Protein AF-A0A2N5XBW6-F1 (afdb_monomer_lite)

Sequence (117 aa):
MTILYPDFTAPSRTRRDSLTPEALEVLRVIADPVRPVYLTLPHTRHNRRRFCYWQPYDTATGTGNHYSSLPLAVCEELVDRGLVELGPAANDPSKATRSVSLTPAGRACLSRRAVAA

Foldseek 3Di:
DDDDDPPPPDPPPPPLLDDDPLLLVVLVQQADPVKWWKWKQFPVCNPDIWIWIAFPQDPVVRDGRDIDTRDPVSVVVCVVSQQKDWADWDDDPGITMTTIHGDPVVVVSNVVVVVVD

pLDDT: mean 78.53, std 15.1, range [41.5, 93.44]

Structure (mmCIF, N/CA/C/O backbone):
data_AF-A0A2N5XBW6-F1
#
_entry.id   AF-A0A2N5XBW6-F1
#
loop_
_atom_site.group_PDB
_atom_site.id
_atom_site.type_symbol
_atom_site.label_atom_id
_atom_site.label_alt_id
_atom_site.label_comp_id
_atom_site.label_asym_id
_atom_site.label_entity_id
_atom_site.label_seq_id
_atom_site.pdbx_PDB_ins_code
_atom_site.Cartn_x
_atom_site.Cartn_y
_atom_site.Cartn_z
_atom_site.occupancy
_atom_site.B_iso_or_equiv
_atom_site.auth_seq_id
_atom_site.auth_comp_id
_atom_site.auth_asym_id
_atom_site.auth_atom_id
_atom_site.pdbx_PDB_model_num
ATOM 1 N N . MET A 1 1 ? -38.027 -43.906 -12.416 1.00 46.75 1 MET A N 1
ATOM 2 C CA . MET A 1 1 ? -36.570 -43.824 -12.648 1.00 46.75 1 MET A CA 1
ATOM 3 C C . MET A 1 1 ? -36.111 -42.498 -12.063 1.00 46.75 1 MET A C 1
ATOM 5 O O . MET A 1 1 ? -36.354 -41.459 -12.657 1.00 46.75 1 MET A O 1
ATOM 9 N N . THR A 1 2 ? -35.626 -42.527 -10.824 1.00 42.47 2 THR A N 1
ATOM 10 C CA . THR A 1 2 ? -35.337 -41.334 -10.013 1.00 42.47 2 THR A CA 1
ATOM 11 C C . THR A 1 2 ? -33.888 -40.926 -10.239 1.00 42.47 2 THR A C 1
ATOM 13 O O . THR A 1 2 ? -32.991 -41.704 -9.928 1.00 42.47 2 THR A O 1
ATOM 16 N N . ILE A 1 3 ? -33.650 -39.735 -10.788 1.00 50.28 3 ILE A N 1
ATOM 17 C CA . ILE A 1 3 ? -32.304 -39.161 -10.875 1.00 50.28 3 ILE A CA 1
ATOM 18 C C . ILE A 1 3 ? -32.098 -38.304 -9.624 1.00 50.28 3 ILE A C 1
ATOM 20 O O . ILE A 1 3 ? -32.700 -37.243 -9.481 1.00 50.28 3 ILE A O 1
ATOM 24 N N . LEU A 1 4 ? -31.281 -38.810 -8.700 1.00 54.06 4 LEU A N 1
ATOM 25 C CA . LEU A 1 4 ? -30.726 -38.054 -7.580 1.00 54.06 4 LEU A CA 1
ATOM 26 C C . LEU A 1 4 ? -29.597 -37.174 -8.129 1.00 54.06 4 LEU A C 1
ATOM 28 O O . LEU A 1 4 ? -28.572 -37.694 -8.568 1.00 54.06 4 LEU A O 1
ATOM 32 N N . TYR A 1 5 ? -29.774 -35.856 -8.114 1.00 51.72 5 TYR A N 1
ATOM 33 C CA . TYR A 1 5 ? -28.651 -34.933 -8.266 1.00 51.72 5 TYR A CA 1
ATOM 34 C C . TYR A 1 5 ? -27.946 -34.816 -6.907 1.00 51.72 5 TYR A C 1
ATOM 36 O O . TYR A 1 5 ? -28.633 -34.593 -5.908 1.00 51.72 5 TYR A O 1
ATOM 44 N N . PRO A 1 6 ? -26.613 -34.968 -6.819 1.00 55.88 6 PRO A N 1
ATOM 45 C CA . PRO A 1 6 ? -25.897 -34.575 -5.619 1.00 55.88 6 PRO A CA 1
ATOM 46 C C . PRO A 1 6 ? -25.991 -33.055 -5.470 1.00 55.88 6 PRO A C 1
ATOM 48 O O . PRO A 1 6 ? -25.698 -32.301 -6.400 1.00 55.88 6 PRO A O 1
ATOM 51 N N . ASP A 1 7 ? -26.436 -32.640 -4.290 1.00 48.41 7 ASP A N 1
ATOM 52 C CA . ASP A 1 7 ? -26.462 -31.262 -3.826 1.00 48.41 7 ASP A CA 1
ATOM 53 C C . ASP A 1 7 ? -25.049 -30.680 -3.971 1.00 48.41 7 ASP A C 1
ATOM 55 O O . ASP A 1 7 ? -24.096 -31.120 -3.321 1.00 48.41 7 ASP A O 1
ATOM 59 N N . PHE A 1 8 ? -24.880 -29.740 -4.900 1.00 53.81 8 PHE A N 1
ATOM 60 C CA . PHE A 1 8 ? -23.672 -28.936 -4.950 1.00 53.81 8 PHE A CA 1
ATOM 61 C C . PHE A 1 8 ? -23.702 -28.032 -3.725 1.00 53.81 8 PHE A C 1
ATOM 63 O O . PHE A 1 8 ? -24.278 -26.944 -3.767 1.00 53.81 8 PHE A O 1
ATOM 70 N N . THR A 1 9 ? -23.046 -28.460 -2.648 1.00 55.12 9 THR A N 1
ATOM 71 C CA . THR A 1 9 ? -22.693 -27.585 -1.535 1.00 55.12 9 THR A CA 1
ATOM 72 C C . THR A 1 9 ? -21.802 -26.476 -2.088 1.00 55.12 9 THR A C 1
ATOM 74 O O . THR A 1 9 ? -20.583 -26.614 -2.201 1.00 55.12 9 THR A O 1
ATOM 77 N N . ALA A 1 10 ? -22.421 -25.376 -2.512 1.00 51.31 10 ALA A N 1
ATOM 78 C CA . ALA A 1 10 ? -21.716 -24.188 -2.946 1.00 51.31 10 ALA A CA 1
ATOM 79 C C . ALA A 1 10 ? -20.842 -23.725 -1.770 1.00 51.31 10 ALA A C 1
ATOM 81 O O . ALA A 1 10 ? -21.365 -23.542 -0.667 1.00 51.31 10 ALA A O 1
ATOM 82 N N . PRO A 1 11 ? -19.521 -23.545 -1.949 1.00 46.69 11 PRO A N 1
ATOM 83 C CA . PRO A 1 11 ? -18.687 -23.059 -0.866 1.00 46.69 11 PRO A CA 1
ATOM 84 C C . PRO A 1 11 ? -19.210 -21.688 -0.444 1.00 46.69 11 PRO A C 1
ATOM 86 O O . PRO A 1 11 ? -19.337 -20.784 -1.273 1.00 46.69 11 PRO A O 1
ATOM 89 N N . SER A 1 12 ? -19.531 -21.563 0.844 1.00 45.06 12 SER A N 1
ATOM 90 C CA . SER A 1 12 ? -20.035 -20.365 1.507 1.00 45.06 12 SER A CA 1
ATOM 91 C C . SER A 1 12 ? -19.312 -19.114 1.011 1.00 45.06 12 SER A C 1
ATOM 93 O O . SER A 1 12 ? -18.192 -18.794 1.418 1.00 45.06 12 SER A O 1
ATOM 95 N N . ARG A 1 13 ? -19.976 -18.397 0.102 1.00 51.19 13 ARG A N 1
ATOM 96 C CA . ARG A 1 13 ? -19.443 -17.241 -0.631 1.00 51.19 13 ARG A CA 1
ATOM 97 C C . ARG A 1 13 ? -19.284 -15.996 0.254 1.00 51.19 13 ARG A C 1
ATOM 99 O O . ARG A 1 13 ? -18.835 -14.959 -0.210 1.00 51.19 13 ARG A O 1
ATOM 106 N N . THR A 1 14 ? -19.612 -16.105 1.536 1.00 50.94 14 THR A N 1
ATOM 107 C CA . THR A 1 14 ? -19.706 -15.002 2.495 1.00 50.94 14 THR A CA 1
ATOM 108 C C . THR A 1 14 ? -18.412 -14.701 3.250 1.00 50.94 14 THR A C 1
ATOM 110 O O . THR A 1 14 ? -18.276 -13.603 3.775 1.00 50.94 14 THR A O 1
ATOM 113 N N . ARG A 1 15 ? -17.417 -15.604 3.278 1.00 45.56 15 ARG A N 1
ATOM 114 C CA . ARG A 1 15 ? -16.167 -15.363 4.037 1.00 45.56 15 ARG A CA 1
ATOM 115 C C . ARG A 1 15 ? -15.123 -14.518 3.293 1.00 45.56 15 ARG A C 1
ATOM 117 O O . ARG A 1 15 ? -14.208 -14.002 3.923 1.00 45.56 15 ARG A O 1
ATOM 124 N N . ARG A 1 16 ? -15.238 -14.376 1.966 1.00 50.28 16 ARG A N 1
ATOM 125 C CA . ARG A 1 16 ? -14.275 -13.614 1.142 1.00 50.28 16 ARG A CA 1
ATOM 126 C C . ARG A 1 16 ? -14.553 -12.110 1.073 1.00 50.28 16 ARG A C 1
ATOM 128 O O . ARG A 1 16 ? -13.640 -11.368 0.732 1.00 50.28 16 ARG A O 1
ATOM 135 N N . ASP A 1 17 ? -15.763 -11.661 1.405 1.00 56.97 17 ASP A N 1
ATOM 136 C CA . ASP A 1 17 ? -16.162 -10.254 1.228 1.00 56.97 17 ASP A CA 1
ATOM 137 C C . ASP A 1 17 ? -15.948 -9.384 2.475 1.00 56.97 17 ASP A C 1
ATOM 139 O O . ASP A 1 17 ? -15.870 -8.159 2.383 1.00 56.97 17 ASP A O 1
ATOM 143 N N . SER A 1 18 ? -15.820 -9.989 3.658 1.00 70.06 18 SER A N 1
ATOM 144 C CA . SER A 1 18 ? -15.625 -9.232 4.895 1.00 70.06 18 SER A CA 1
ATOM 145 C C . SER A 1 18 ? -14.152 -8.850 5.056 1.00 70.06 18 SER A C 1
ATOM 147 O O . SER A 1 18 ? -13.300 -9.686 5.363 1.00 70.06 18 SER A O 1
ATOM 149 N N . LEU A 1 19 ? -13.838 -7.576 4.831 1.00 80.69 19 LEU A N 1
ATOM 150 C CA . LEU A 1 19 ? -12.553 -6.989 5.210 1.00 80.69 19 LEU A CA 1
ATOM 151 C C . LEU A 1 19 ? -12.543 -6.667 6.705 1.00 80.69 19 LEU A C 1
ATOM 153 O O . LEU A 1 19 ? -13.543 -6.195 7.257 1.00 80.69 19 LEU A O 1
ATOM 157 N N . THR A 1 20 ? -11.401 -6.889 7.354 1.00 86.62 20 THR A N 1
ATOM 158 C CA . THR A 1 20 ? -11.192 -6.428 8.728 1.00 86.62 20 THR A CA 1
ATOM 159 C C . THR A 1 20 ? -11.221 -4.891 8.775 1.00 86.62 20 THR A C 1
ATOM 161 O O . THR A 1 20 ? -10.945 -4.235 7.764 1.00 86.62 20 THR A O 1
ATOM 164 N N . PRO A 1 21 ? -11.553 -4.276 9.927 1.00 85.81 21 PRO A N 1
ATOM 165 C CA . PRO A 1 21 ? -11.489 -2.820 10.080 1.00 85.81 21 PRO A CA 1
ATOM 166 C C . PRO A 1 21 ? -10.109 -2.244 9.732 1.00 85.81 21 PRO A C 1
ATOM 168 O O . PRO A 1 21 ? -10.024 -1.202 9.093 1.00 85.81 21 PRO A O 1
ATOM 171 N N . GLU A 1 22 ? -9.042 -2.961 10.084 1.00 88.75 22 GLU A N 1
ATOM 172 C CA . GLU A 1 22 ? -7.660 -2.587 9.777 1.00 88.75 22 GLU A CA 1
ATOM 173 C C . GLU A 1 22 ? -7.372 -2.610 8.268 1.00 88.75 22 GLU A C 1
ATOM 175 O O . GLU A 1 22 ? -6.814 -1.657 7.730 1.00 88.75 22 GLU A O 1
ATOM 180 N N . ALA A 1 23 ? -7.826 -3.644 7.550 1.00 88.56 23 ALA A N 1
ATOM 181 C CA . ALA A 1 23 ? -7.675 -3.721 6.097 1.00 88.56 23 ALA A CA 1
ATOM 182 C C . ALA A 1 23 ? -8.412 -2.585 5.375 1.00 88.56 23 ALA A C 1
ATOM 184 O O . ALA A 1 23 ? -7.922 -2.054 4.381 1.00 88.56 23 ALA A O 1
ATOM 185 N N . LEU A 1 24 ? -9.570 -2.173 5.891 1.00 89.44 24 LEU A N 1
ATOM 186 C CA . LEU A 1 24 ? -10.296 -1.021 5.359 1.00 89.44 24 LEU A CA 1
ATOM 187 C C . LEU A 1 24 ? -9.575 0.297 5.611 1.00 89.44 24 LEU A C 1
ATOM 189 O O . LEU A 1 24 ? -9.578 1.153 4.729 1.00 89.44 24 LEU A O 1
ATOM 193 N N . GLU A 1 25 ? -8.943 0.457 6.770 1.00 90.06 25 GLU A N 1
ATOM 194 C CA . GLU A 1 25 ? -8.143 1.645 7.056 1.00 90.06 25 GLU A CA 1
ATOM 195 C C . GLU A 1 25 ? -6.921 1.727 6.134 1.00 90.06 25 GLU A C 1
ATOM 197 O O . GLU A 1 25 ? -6.656 2.771 5.543 1.00 90.06 25 GLU A O 1
ATOM 202 N N . VAL A 1 26 ? -6.251 0.598 5.884 1.00 91.12 26 VAL A N 1
ATOM 203 C CA . VAL A 1 26 ? -5.175 0.521 4.886 1.00 91.12 26 VAL A CA 1
ATOM 204 C C . VAL A 1 26 ? -5.680 0.900 3.488 1.00 91.12 26 VAL A C 1
ATOM 206 O O . VAL A 1 26 ? -5.033 1.687 2.799 1.00 91.12 26 VAL A O 1
ATOM 209 N N . LEU A 1 27 ? -6.852 0.407 3.067 1.00 91.19 27 LEU A N 1
ATOM 210 C CA . LEU A 1 27 ? -7.444 0.789 1.779 1.00 91.19 27 LEU A CA 1
ATOM 211 C C . LEU A 1 27 ? -7.767 2.288 1.701 1.00 91.19 27 LEU A C 1
ATOM 213 O O . LEU A 1 27 ? -7.598 2.873 0.635 1.00 91.19 27 LEU A O 1
ATOM 217 N N . ARG A 1 28 ? -8.202 2.915 2.803 1.00 90.12 28 ARG A N 1
ATOM 218 C CA . ARG A 1 28 ? -8.437 4.368 2.867 1.00 90.12 28 ARG A CA 1
ATOM 219 C C . ARG A 1 28 ? -7.149 5.156 2.693 1.00 90.12 28 ARG A C 1
ATOM 221 O O . ARG A 1 28 ? -7.139 6.105 1.919 1.00 90.12 28 ARG A O 1
ATOM 228 N N . VAL A 1 29 ? -6.072 4.739 3.357 1.00 90.44 29 VAL A N 1
ATOM 229 C CA . VAL A 1 29 ? -4.758 5.378 3.200 1.00 90.44 29 VAL A CA 1
ATOM 230 C C . VAL A 1 29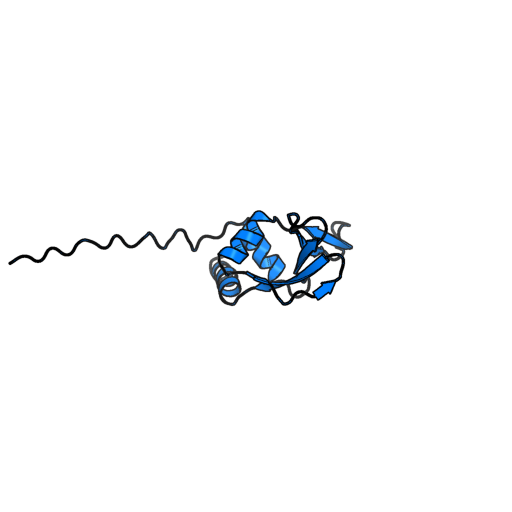 ? -4.260 5.245 1.760 1.00 90.44 29 VAL A C 1
ATOM 232 O O . VAL A 1 29 ? -3.799 6.226 1.194 1.00 90.44 29 VAL A O 1
ATOM 235 N N . ILE A 1 30 ? -4.404 4.072 1.130 1.00 90.38 30 ILE A N 1
ATOM 236 C CA . ILE A 1 30 ? -4.002 3.867 -0.277 1.00 90.38 30 ILE A CA 1
ATOM 237 C C . ILE A 1 30 ? -4.890 4.664 -1.248 1.00 90.38 30 ILE A C 1
ATOM 239 O O . ILE A 1 30 ? -4.430 5.066 -2.316 1.00 90.38 30 ILE A O 1
ATOM 243 N N . ALA A 1 31 ? -6.161 4.885 -0.905 1.00 90.19 31 ALA A N 1
ATOM 244 C CA . ALA A 1 31 ? -7.081 5.678 -1.716 1.00 90.19 31 ALA A CA 1
ATOM 245 C C . ALA A 1 31 ? -6.794 7.184 -1.669 1.00 90.19 31 ALA A C 1
ATOM 247 O O . ALA A 1 31 ? -7.253 7.889 -2.566 1.00 90.19 31 ALA A O 1
ATOM 248 N N . ASP A 1 32 ? -6.104 7.672 -0.634 1.00 88.69 32 ASP A N 1
ATOM 249 C CA . ASP A 1 32 ? -5.856 9.097 -0.430 1.00 88.69 32 ASP A CA 1
ATOM 250 C C . ASP A 1 32 ? -4.870 9.629 -1.490 1.00 88.69 32 ASP A C 1
ATOM 252 O O . ASP A 1 32 ? -3.674 9.321 -1.442 1.00 88.69 32 ASP A O 1
ATOM 256 N N . PRO A 1 33 ? -5.330 10.462 -2.444 1.00 81.81 33 PRO A N 1
ATOM 257 C CA . PRO A 1 33 ? -4.465 10.982 -3.498 1.00 81.81 33 PRO A CA 1
ATOM 258 C C . PRO A 1 33 ? -3.400 11.953 -2.967 1.00 81.81 33 PRO A C 1
ATOM 260 O O . PRO A 1 33 ? -2.408 12.199 -3.649 1.00 81.81 33 PRO A O 1
ATOM 263 N N . VAL A 1 34 ? -3.581 12.503 -1.762 1.00 80.81 34 VAL A N 1
ATOM 264 C CA . VAL A 1 34 ? -2.624 13.417 -1.122 1.00 80.81 34 VAL A CA 1
ATOM 265 C C . VAL A 1 34 ? -1.467 12.641 -0.479 1.00 80.81 34 VAL A C 1
ATOM 267 O O . VAL A 1 34 ? -0.399 13.207 -0.238 1.00 80.81 34 VAL A O 1
ATOM 270 N N . ARG A 1 35 ? -1.644 11.338 -0.217 1.00 81.25 35 ARG A N 1
ATOM 271 C CA . ARG A 1 35 ? -0.690 10.490 0.514 1.00 81.25 35 ARG A CA 1
ATOM 272 C C . ARG A 1 35 ? -0.319 9.250 -0.303 1.00 81.25 35 ARG A C 1
ATOM 274 O O . ARG A 1 35 ? -0.771 8.149 0.009 1.00 81.25 35 ARG A O 1
ATOM 281 N N . PRO A 1 36 ? 0.537 9.385 -1.330 1.00 82.69 36 PRO A N 1
ATOM 282 C CA . PRO A 1 36 ? 0.936 8.240 -2.134 1.00 82.69 36 PRO A CA 1
ATOM 283 C C . PRO A 1 36 ? 1.647 7.187 -1.275 1.00 82.69 36 PRO A C 1
ATOM 285 O O . PRO A 1 36 ? 2.541 7.497 -0.478 1.00 82.69 36 PRO A O 1
ATOM 288 N N . VAL A 1 37 ? 1.234 5.934 -1.458 1.00 88.62 37 VAL A N 1
ATOM 289 C CA . VAL A 1 37 ? 1.784 4.768 -0.764 1.00 88.62 37 VAL A CA 1
ATOM 290 C C . VAL A 1 37 ? 2.821 4.089 -1.652 1.00 88.62 37 VAL A C 1
ATOM 292 O O . VAL A 1 37 ? 2.624 3.904 -2.856 1.00 88.62 37 VAL A O 1
ATOM 295 N N . TYR A 1 38 ? 3.925 3.677 -1.039 1.00 89.12 38 TYR A N 1
ATOM 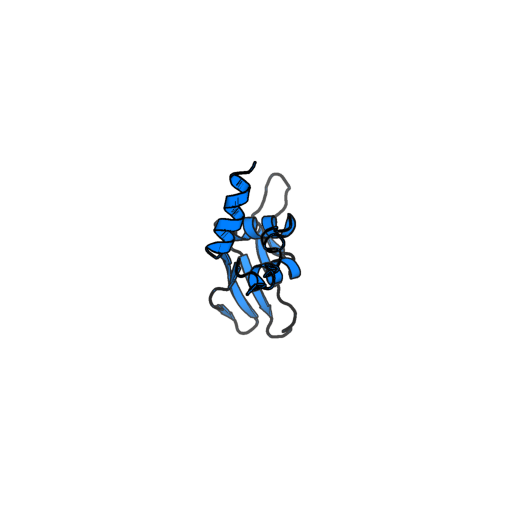296 C CA . TYR A 1 38 ? 5.037 3.018 -1.701 1.00 89.12 38 TYR A CA 1
ATOM 297 C C . TYR A 1 38 ? 5.391 1.709 -1.003 1.00 89.12 38 TYR A C 1
ATOM 299 O O . TYR A 1 38 ? 5.416 1.612 0.223 1.00 89.12 38 TYR A O 1
ATOM 307 N N . LEU A 1 39 ? 5.729 0.700 -1.797 1.00 88.44 39 LEU A N 1
ATOM 308 C CA . LEU A 1 39 ? 6.384 -0.513 -1.341 1.00 88.44 39 LEU A CA 1
ATOM 309 C C . LEU A 1 39 ? 7.882 -0.373 -1.586 1.00 88.44 39 LEU A C 1
ATOM 311 O O . LEU A 1 39 ? 8.323 -0.255 -2.727 1.00 88.44 39 LEU A O 1
ATOM 315 N N . THR A 1 40 ? 8.665 -0.446 -0.519 1.00 88.06 40 THR A N 1
ATOM 316 C CA . THR A 1 40 ? 10.123 -0.512 -0.598 1.00 88.06 40 THR A CA 1
ATOM 317 C C . THR A 1 40 ? 10.600 -1.944 -0.369 1.00 88.06 40 THR A C 1
ATOM 319 O O . THR A 1 40 ? 10.248 -2.580 0.628 1.00 88.06 40 THR A O 1
ATOM 322 N N . LEU A 1 41 ? 11.440 -2.426 -1.284 1.00 84.31 41 LEU A N 1
ATOM 323 C CA . LEU A 1 41 ? 12.111 -3.722 -1.255 1.00 84.31 41 LEU A CA 1
ATOM 324 C C . LEU A 1 41 ? 13.632 -3.487 -1.198 1.00 84.31 41 LEU A C 1
ATOM 326 O O . LEU A 1 41 ? 14.248 -3.221 -2.232 1.00 84.31 41 LEU A O 1
ATOM 330 N N . PRO A 1 42 ? 14.261 -3.532 -0.012 1.00 80.12 42 PRO A N 1
ATOM 331 C CA . PRO A 1 42 ? 15.706 -3.381 0.114 1.00 80.12 42 PRO A CA 1
ATOM 332 C C . PRO A 1 42 ? 16.428 -4.549 -0.566 1.00 80.12 42 PRO A C 1
ATOM 334 O O . PRO A 1 42 ? 16.155 -5.706 -0.242 1.00 80.12 42 PRO A O 1
ATOM 337 N N . HIS A 1 43 ? 17.395 -4.262 -1.443 1.00 70.62 43 HIS A N 1
ATOM 338 C CA . HIS A 1 43 ? 18.175 -5.312 -2.111 1.00 70.62 43 HIS A CA 1
ATOM 339 C C . HIS A 1 43 ? 19.031 -6.106 -1.118 1.00 70.62 43 HIS A C 1
ATOM 341 O O . HIS A 1 43 ? 19.139 -7.318 -1.214 1.00 70.62 43 HIS A O 1
ATOM 347 N N . THR A 1 44 ? 19.587 -5.449 -0.100 1.00 69.69 44 THR A N 1
ATOM 348 C CA . THR A 1 44 ? 20.452 -6.098 0.903 1.00 69.69 44 THR A CA 1
ATOM 349 C C . THR A 1 44 ? 19.685 -6.907 1.948 1.00 69.69 44 THR A C 1
ATOM 351 O O . THR A 1 44 ? 20.275 -7.685 2.695 1.00 69.69 44 THR A O 1
ATOM 354 N N . ARG A 1 45 ? 18.364 -6.719 2.040 1.00 69.06 45 ARG A N 1
ATOM 355 C CA . ARG A 1 45 ? 17.487 -7.425 2.979 1.00 69.06 45 ARG A CA 1
ATOM 356 C C . ARG A 1 45 ? 16.220 -7.849 2.251 1.00 69.06 45 ARG A C 1
ATOM 358 O O . ARG A 1 45 ? 15.145 -7.311 2.512 1.00 69.06 45 ARG A O 1
ATOM 365 N N . HIS A 1 46 ? 16.372 -8.829 1.361 1.00 58.62 46 HIS A N 1
ATOM 366 C CA . HIS A 1 46 ? 15.317 -9.363 0.490 1.00 58.62 46 HIS A CA 1
ATOM 367 C C . HIS A 1 46 ? 14.006 -9.740 1.214 1.00 58.62 46 HIS A C 1
ATOM 369 O O . HIS A 1 46 ? 12.949 -9.766 0.591 1.00 58.62 46 HIS A O 1
ATOM 375 N N . ASN A 1 47 ? 14.043 -9.987 2.529 1.00 63.06 47 ASN A N 1
ATOM 376 C CA . ASN A 1 47 ? 12.878 -10.322 3.351 1.00 63.06 47 ASN A CA 1
ATOM 377 C C . ASN A 1 47 ? 12.223 -9.128 4.076 1.00 63.06 47 ASN A C 1
ATOM 379 O O . ASN A 1 47 ? 11.249 -9.317 4.800 1.00 63.06 47 ASN A O 1
ATOM 383 N N . ARG A 1 48 ? 12.726 -7.896 3.925 1.00 75.44 48 ARG A N 1
ATOM 384 C CA . ARG A 1 48 ? 12.168 -6.707 4.592 1.00 75.44 48 ARG A CA 1
ATOM 385 C C . ARG A 1 48 ? 11.339 -5.865 3.634 1.00 75.44 48 ARG A C 1
ATOM 387 O O . ARG A 1 48 ? 11.722 -4.755 3.279 1.00 75.44 48 ARG A O 1
ATOM 394 N N . ARG A 1 49 ? 10.172 -6.383 3.261 1.00 83.56 49 ARG A N 1
ATOM 395 C CA . ARG A 1 49 ? 9.148 -5.600 2.563 1.00 83.56 49 ARG A CA 1
ATOM 396 C C . ARG A 1 49 ? 8.592 -4.542 3.508 1.00 83.56 49 ARG A C 1
ATOM 398 O O . ARG A 1 49 ? 8.284 -4.841 4.660 1.00 83.56 49 ARG A O 1
ATOM 405 N N . ARG A 1 50 ? 8.494 -3.298 3.043 1.00 86.81 50 ARG A N 1
ATOM 406 C CA . ARG A 1 50 ? 7.904 -2.206 3.824 1.00 86.81 50 ARG A CA 1
ATOM 407 C C . ARG A 1 50 ? 6.956 -1.405 2.957 1.00 86.81 50 ARG A C 1
ATOM 409 O O . ARG A 1 50 ? 7.390 -0.796 1.984 1.00 86.81 50 ARG A O 1
ATOM 416 N N . PHE A 1 51 ? 5.691 -1.402 3.346 1.00 88.12 51 PHE A N 1
ATOM 417 C CA . PHE A 1 51 ? 4.701 -0.475 2.825 1.00 88.12 51 PHE A CA 1
ATOM 418 C C . PHE A 1 51 ? 4.766 0.796 3.663 1.00 88.12 51 PHE A C 1
ATOM 420 O O . PHE A 1 51 ? 4.683 0.729 4.890 1.00 88.12 51 PHE A O 1
ATOM 427 N N . CYS A 1 52 ? 4.965 1.939 3.023 1.00 88.62 52 CYS A N 1
ATOM 428 C CA . CYS A 1 52 ? 5.050 3.221 3.700 1.00 88.62 52 CYS A CA 1
ATOM 429 C C . CYS A 1 52 ? 4.366 4.328 2.906 1.00 88.62 52 CYS A C 1
ATOM 431 O O . CYS A 1 52 ? 4.281 4.278 1.682 1.00 88.62 52 CYS A O 1
ATOM 43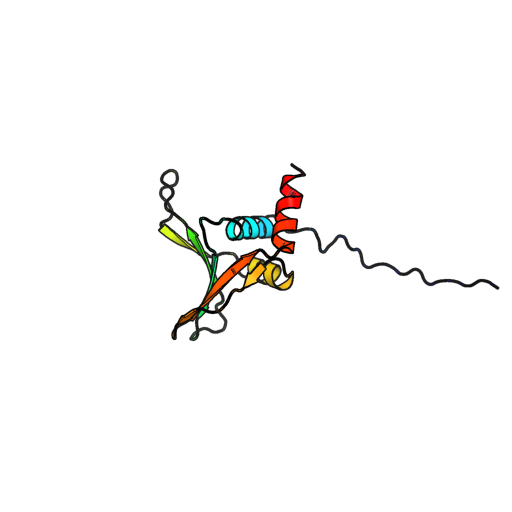3 N N . TYR A 1 53 ? 3.893 5.339 3.620 1.00 86.81 53 TYR A N 1
ATOM 434 C CA . TYR A 1 53 ? 3.291 6.534 3.042 1.00 86.81 53 TYR A CA 1
ATOM 435 C C . TYR A 1 53 ? 3.867 7.775 3.710 1.00 86.81 53 TYR A C 1
ATOM 437 O O . TYR A 1 53 ? 4.380 7.710 4.832 1.00 86.81 53 TYR A O 1
ATOM 445 N N . TRP A 1 54 ? 3.813 8.900 3.003 1.00 83.38 54 TRP A N 1
ATOM 446 C CA . TRP A 1 54 ? 4.178 10.182 3.588 1.00 83.38 54 TRP A CA 1
ATOM 447 C C . TRP A 1 54 ? 3.058 10.665 4.507 1.00 83.38 54 TRP A C 1
ATOM 449 O O . TRP A 1 54 ? 1.924 10.860 4.064 1.00 83.38 54 TRP A O 1
ATOM 459 N N . GLN A 1 55 ? 3.377 10.872 5.782 1.00 84.44 55 GLN A N 1
ATOM 460 C CA . GLN A 1 55 ? 2.473 11.509 6.724 1.00 84.44 55 GLN A CA 1
ATOM 461 C C . GLN A 1 55 ? 2.771 13.015 6.749 1.00 84.44 55 GLN A C 1
ATOM 463 O O . GLN A 1 55 ? 3.835 13.408 7.241 1.00 84.44 55 GLN A O 1
ATOM 468 N N . PRO A 1 56 ? 1.873 13.872 6.224 1.00 80.81 56 PRO A N 1
ATOM 469 C CA . PRO A 1 56 ? 2.066 15.316 6.278 1.00 80.81 56 PRO A CA 1
ATOM 470 C C . PRO A 1 56 ? 2.052 15.804 7.726 1.00 80.81 56 PRO A C 1
ATOM 472 O O . PRO A 1 56 ? 1.515 15.138 8.612 1.00 80.81 56 PRO A O 1
ATOM 475 N N . TYR A 1 57 ? 2.660 16.964 7.961 1.00 82.50 57 TYR A N 1
ATOM 476 C CA . TYR A 1 57 ? 2.590 17.620 9.260 1.00 82.50 57 TYR A CA 1
ATOM 477 C C . TYR A 1 57 ? 1.150 17.972 9.627 1.00 82.50 57 TYR A C 1
ATOM 479 O O . TYR A 1 57 ? 0.443 18.616 8.853 1.00 82.50 57 TYR A O 1
ATOM 487 N N . ASP A 1 58 ? 0.748 17.571 10.823 1.00 84.50 58 ASP A N 1
ATOM 488 C CA . ASP A 1 58 ? -0.509 17.924 11.452 1.00 84.50 58 ASP A CA 1
ATOM 489 C C . ASP A 1 58 ? -0.226 18.868 12.626 1.00 84.50 58 ASP A C 1
ATOM 491 O O . ASP A 1 58 ? 0.371 18.494 13.640 1.00 84.50 58 ASP A O 1
ATOM 495 N N . THR A 1 59 ? -0.677 20.113 12.481 1.00 84.94 59 THR A N 1
ATOM 496 C CA . THR A 1 59 ? -0.505 21.170 13.482 1.00 84.94 59 THR A CA 1
ATOM 497 C C . THR A 1 59 ? -1.306 20.919 14.758 1.00 84.94 59 THR A C 1
ATOM 499 O O . THR A 1 59 ? -0.943 21.457 15.798 1.00 84.94 59 THR A O 1
ATOM 502 N N . ALA A 1 60 ? -2.387 20.132 14.704 1.00 86.94 60 ALA A N 1
ATOM 503 C CA . ALA A 1 60 ? -3.236 19.863 15.864 1.00 86.94 60 ALA A CA 1
ATOM 504 C C . ALA A 1 60 ? -2.606 18.834 16.812 1.00 86.94 60 ALA A C 1
ATOM 506 O O . ALA A 1 60 ? -2.704 18.967 18.029 1.00 86.94 60 ALA A O 1
ATOM 507 N N . THR A 1 61 ? -1.938 17.820 16.258 1.00 84.38 61 THR A N 1
ATOM 508 C CA . THR A 1 61 ? -1.251 16.780 17.042 1.00 84.38 61 THR A CA 1
ATOM 509 C C . THR A 1 61 ? 0.238 17.064 17.242 1.00 84.38 61 THR A C 1
ATOM 511 O O . THR A 1 61 ? 0.873 16.421 18.074 1.00 84.38 61 THR A O 1
ATOM 514 N N . GLY A 1 62 ? 0.811 18.011 16.490 1.00 85.75 62 GLY A N 1
ATOM 515 C CA . GLY A 1 62 ? 2.245 18.304 16.497 1.00 85.75 62 GLY A CA 1
ATOM 516 C C . GLY A 1 62 ? 3.096 17.191 15.876 1.00 85.75 62 GLY A C 1
ATOM 517 O O . GLY A 1 62 ? 4.306 17.147 16.098 1.00 85.75 62 GLY A O 1
ATOM 518 N N . THR A 1 63 ? 2.485 16.281 15.111 1.00 82.25 63 THR A N 1
ATOM 519 C CA . THR A 1 63 ? 3.145 15.108 14.516 1.00 82.25 63 THR A CA 1
ATOM 520 C C . THR A 1 63 ? 3.094 15.145 12.989 1.00 82.25 63 THR A C 1
ATOM 522 O O . THR A 1 63 ? 2.312 15.880 12.402 1.00 82.25 63 THR A O 1
ATOM 525 N N . GLY A 1 64 ? 3.941 14.362 12.317 1.00 84.50 64 GLY A N 1
ATOM 526 C CA . GLY A 1 64 ? 3.979 14.263 10.851 1.00 84.50 64 GLY A CA 1
ATOM 527 C C . GLY A 1 64 ? 5.364 14.556 10.283 1.00 84.50 64 GLY A C 1
ATOM 528 O O . GLY A 1 64 ? 6.356 14.380 10.988 1.00 84.50 64 GLY A O 1
ATOM 529 N N . ASN A 1 65 ? 5.444 14.924 9.005 1.00 84.62 65 ASN A N 1
ATOM 530 C CA . ASN A 1 65 ? 6.695 15.057 8.243 1.00 84.62 65 ASN A CA 1
ATOM 531 C C . ASN A 1 65 ? 7.599 13.810 8.292 1.00 84.62 65 ASN A C 1
ATOM 533 O O . ASN A 1 65 ? 8.827 13.918 8.297 1.00 84.62 65 ASN A O 1
ATOM 537 N N . HIS A 1 66 ? 7.005 12.618 8.341 1.00 85.50 66 HIS A N 1
ATOM 538 C CA . HIS A 1 66 ? 7.741 11.358 8.372 1.00 85.50 66 HIS A CA 1
ATOM 539 C C . HIS A 1 66 ? 7.084 10.302 7.486 1.00 85.50 66 HIS A C 1
ATOM 541 O O . HIS A 1 66 ? 5.920 10.406 7.101 1.00 85.50 66 HIS A O 1
ATOM 547 N N . TYR A 1 67 ? 7.857 9.268 7.158 1.00 83.69 67 TYR A N 1
ATOM 548 C CA . TYR A 1 67 ? 7.324 8.075 6.516 1.00 83.69 67 TYR A CA 1
ATOM 549 C C . TYR A 1 67 ? 6.752 7.136 7.573 1.00 83.69 67 TYR A C 1
ATOM 551 O O . TYR A 1 67 ? 7.494 6.640 8.424 1.00 83.69 67 TYR A O 1
ATOM 559 N N . SER A 1 68 ? 5.458 6.856 7.473 1.00 87.00 68 SER A N 1
ATOM 560 C CA . SER A 1 68 ? 4.752 5.930 8.360 1.00 87.00 68 SER A CA 1
ATOM 561 C C . SER A 1 68 ? 4.627 4.565 7.702 1.00 87.00 68 SER A C 1
ATOM 563 O O . SER A 1 68 ? 4.360 4.468 6.503 1.00 87.00 68 SER A O 1
ATOM 565 N N . SER A 1 69 ? 4.865 3.499 8.467 1.00 90.00 69 SER A N 1
ATOM 566 C CA . SER A 1 69 ? 4.774 2.124 7.972 1.00 90.00 69 SER A CA 1
ATOM 567 C C . SER A 1 69 ? 3.361 1.577 8.116 1.00 90.00 69 SER A C 1
ATOM 569 O O . SER A 1 69 ? 2.782 1.656 9.197 1.00 90.00 69 SER A O 1
ATOM 571 N N . LEU A 1 70 ? 2.852 0.951 7.059 1.00 89.69 70 LEU A N 1
ATOM 572 C CA . LEU A 1 70 ? 1.613 0.184 7.108 1.00 89.69 70 LEU A CA 1
ATOM 573 C C . LEU A 1 70 ? 1.880 -1.251 7.597 1.00 89.69 70 LEU A C 1
ATOM 575 O O . LEU A 1 70 ? 2.982 -1.776 7.382 1.00 89.69 70 LEU A O 1
ATOM 579 N N . PRO A 1 71 ? 0.886 -1.906 8.226 1.00 88.94 71 PRO A N 1
ATOM 580 C CA . PRO A 1 71 ? 0.996 -3.299 8.646 1.00 88.94 71 PRO A CA 1
ATOM 581 C C . PRO A 1 71 ? 1.266 -4.217 7.447 1.00 88.94 71 PRO A C 1
ATOM 583 O O . PRO A 1 71 ? 0.430 -4.364 6.555 1.00 88.94 71 PRO A O 1
ATOM 586 N N . LEU A 1 72 ? 2.442 -4.854 7.427 1.00 89.38 72 LEU A N 1
ATOM 587 C CA . LEU A 1 72 ? 2.893 -5.652 6.282 1.00 89.38 72 LEU A CA 1
ATOM 588 C C . LEU A 1 72 ? 1.919 -6.788 5.945 1.00 89.38 72 LEU A C 1
ATOM 590 O O . LEU A 1 72 ? 1.540 -6.928 4.788 1.00 89.38 72 LEU A O 1
ATOM 594 N N . ALA A 1 73 ? 1.488 -7.552 6.953 1.00 89.19 73 ALA A N 1
ATOM 595 C CA . ALA A 1 73 ? 0.602 -8.700 6.762 1.00 89.19 73 ALA A CA 1
ATOM 596 C C . ALA A 1 73 ? -0.735 -8.305 6.110 1.00 89.19 73 ALA A C 1
ATOM 598 O O . ALA A 1 73 ? -1.230 -9.007 5.235 1.00 89.19 73 ALA A O 1
ATOM 599 N N . VAL A 1 74 ? -1.281 -7.145 6.487 1.00 90.62 74 VAL A N 1
ATOM 600 C CA . VAL A 1 74 ? -2.533 -6.622 5.926 1.00 90.62 74 VAL A CA 1
ATOM 601 C C . VAL A 1 74 ? -2.333 -6.180 4.479 1.00 90.62 74 VAL A C 1
ATOM 603 O O . VAL A 1 74 ? -3.152 -6.487 3.618 1.00 90.62 74 VAL A O 1
ATOM 606 N N . CYS A 1 75 ? -1.233 -5.489 4.175 1.00 89.62 75 CYS A N 1
ATOM 607 C CA . CYS A 1 75 ? -0.924 -5.100 2.800 1.00 89.62 75 CYS A CA 1
ATOM 608 C C . CYS A 1 75 ? -0.701 -6.316 1.891 1.00 89.62 75 CYS A C 1
ATOM 610 O O . CYS A 1 75 ? -1.187 -6.317 0.763 1.00 89.62 75 CYS A O 1
ATOM 612 N N . GLU A 1 76 ? -0.004 -7.350 2.368 1.00 89.81 76 GLU A N 1
ATOM 613 C CA . GLU A 1 76 ? 0.192 -8.591 1.610 1.00 89.81 76 GLU A CA 1
ATOM 614 C C . GLU A 1 76 ? -1.133 -9.317 1.371 1.00 89.81 76 GLU A C 1
ATOM 616 O O . GLU A 1 76 ? -1.407 -9.706 0.240 1.00 89.81 76 GLU A O 1
ATOM 621 N N . GLU A 1 77 ? -2.006 -9.394 2.377 1.00 91.00 77 GLU A N 1
ATOM 622 C CA . GLU A 1 77 ? -3.352 -9.945 2.214 1.00 91.00 77 GLU A CA 1
ATOM 623 C C . GLU A 1 77 ? -4.171 -9.176 1.162 1.00 91.00 77 GLU A C 1
ATOM 625 O O . GLU A 1 77 ? -4.858 -9.778 0.337 1.00 91.00 77 GLU A O 1
ATOM 630 N N . LEU A 1 78 ? -4.107 -7.842 1.161 1.00 90.56 78 LEU A N 1
ATOM 631 C CA . LEU A 1 78 ? -4.822 -7.011 0.188 1.00 90.56 78 LEU A CA 1
ATOM 632 C C . LEU A 1 78 ? -4.290 -7.182 -1.243 1.00 90.56 78 LEU A C 1
ATOM 634 O O . LEU A 1 78 ? -5.079 -7.123 -2.192 1.00 90.56 78 LEU A O 1
ATOM 638 N N . VAL A 1 79 ? -2.981 -7.401 -1.397 1.00 90.12 79 VAL A N 1
ATOM 639 C CA . VAL A 1 79 ? -2.352 -7.731 -2.684 1.00 90.12 79 VAL A CA 1
ATOM 640 C C . VAL A 1 79 ? -2.784 -9.125 -3.146 1.00 90.12 79 VAL A C 1
ATOM 642 O O . VAL A 1 79 ? -3.240 -9.262 -4.279 1.00 90.12 79 VAL A O 1
ATOM 645 N N . ASP A 1 80 ? -2.747 -10.131 -2.268 1.00 90.38 80 ASP A N 1
ATOM 646 C CA . ASP A 1 80 ? -3.192 -11.503 -2.568 1.00 90.38 80 ASP A CA 1
ATOM 647 C C . ASP A 1 80 ? -4.681 -11.563 -2.940 1.00 90.38 80 ASP A C 1
ATOM 649 O O . ASP A 1 80 ? -5.091 -12.313 -3.827 1.00 90.38 80 ASP A O 1
ATOM 653 N N . ARG A 1 81 ? -5.511 -10.728 -2.302 1.00 90.50 81 ARG A N 1
ATOM 654 C CA . ARG A 1 81 ? -6.936 -10.571 -2.633 1.00 90.50 81 ARG A CA 1
ATOM 655 C C . ARG A 1 81 ? -7.179 -9.774 -3.924 1.00 90.50 81 ARG A C 1
ATOM 657 O O . ARG A 1 81 ? -8.333 -9.635 -4.326 1.00 90.50 81 ARG A O 1
ATOM 664 N N . GLY A 1 82 ? -6.142 -9.220 -4.557 1.00 92.06 82 GLY A N 1
ATOM 665 C CA . GLY A 1 82 ? -6.257 -8.410 -5.774 1.00 92.06 82 GLY A CA 1
ATOM 666 C C . GLY A 1 82 ? -6.978 -7.073 -5.568 1.00 92.06 82 GLY A C 1
ATOM 667 O O . GLY A 1 82 ? -7.535 -6.511 -6.513 1.00 92.06 82 GLY A O 1
ATOM 668 N N . LEU A 1 83 ? -7.013 -6.561 -4.335 1.00 91.81 83 LEU A N 1
ATOM 669 C CA . LEU A 1 83 ? -7.621 -5.266 -3.999 1.00 91.81 83 LEU A CA 1
ATOM 670 C C . LEU A 1 83 ? -6.631 -4.109 -4.165 1.00 91.81 83 LEU A C 1
ATOM 672 O O . LEU A 1 83 ? -7.028 -2.962 -4.373 1.00 91.81 83 LEU A O 1
ATOM 676 N N . VAL A 1 84 ? -5.343 -4.429 -4.090 1.00 92.44 84 VAL A N 1
ATOM 677 C CA . VAL A 1 84 ? -4.225 -3.505 -4.233 1.00 92.44 84 VAL A CA 1
ATOM 678 C C . VAL A 1 84 ? -3.293 -4.039 -5.312 1.00 92.44 84 VAL A C 1
ATOM 680 O O . VAL A 1 84 ? -3.028 -5.237 -5.377 1.00 92.44 84 VAL A O 1
ATOM 683 N N . GLU A 1 85 ? -2.786 -3.144 -6.148 1.00 92.69 85 GLU A N 1
ATOM 684 C CA . GLU A 1 85 ? -1.794 -3.452 -7.171 1.00 92.69 85 GLU A CA 1
ATOM 685 C C . GLU A 1 85 ? -0.498 -2.677 -6.935 1.00 92.69 85 GLU A C 1
ATOM 687 O O . GLU A 1 85 ? -0.474 -1.603 -6.326 1.00 92.69 85 GLU A O 1
ATOM 692 N N . LEU A 1 86 ? 0.600 -3.259 -7.415 1.00 91.56 86 LEU A N 1
ATOM 693 C CA . LEU A 1 86 ? 1.931 -2.677 -7.330 1.00 91.56 86 LEU A CA 1
ATOM 694 C C . LEU A 1 86 ? 2.332 -2.167 -8.711 1.00 91.56 86 LEU A C 1
ATOM 696 O O . LEU A 1 86 ? 2.500 -2.957 -9.644 1.00 91.56 86 LEU A O 1
ATOM 700 N N . GLY A 1 87 ? 2.553 -0.862 -8.823 1.00 88.00 87 GLY A N 1
ATOM 701 C CA . GLY A 1 87 ? 3.045 -0.224 -10.036 1.00 88.00 87 GLY A CA 1
ATOM 702 C C . GLY A 1 87 ? 4.470 -0.654 -10.409 1.00 88.00 87 GLY A C 1
ATOM 703 O O . GLY A 1 87 ? 5.071 -1.521 -9.753 1.00 88.00 87 GLY A O 1
ATOM 704 N N . PRO A 1 88 ? 5.034 -0.074 -11.481 1.00 84.50 88 PRO A N 1
ATOM 705 C CA . PRO A 1 88 ? 6.389 -0.385 -11.912 1.00 84.50 88 PRO A C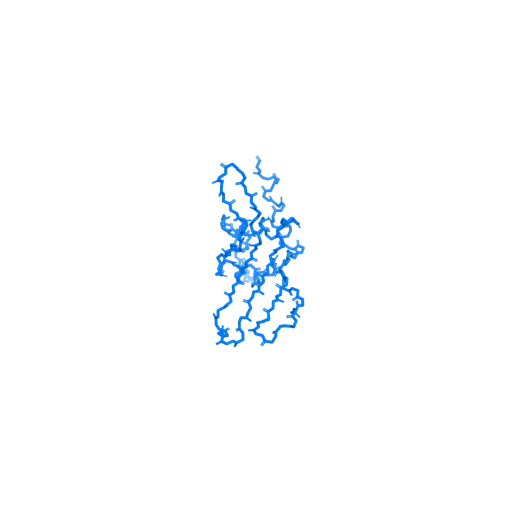A 1
ATOM 706 C C . PRO A 1 88 ? 7.402 -0.073 -10.807 1.00 84.50 88 PRO A C 1
ATOM 708 O O . PRO A 1 88 ? 7.216 0.836 -9.996 1.00 84.50 88 PRO A O 1
ATOM 711 N N . ALA A 1 89 ? 8.481 -0.852 -10.769 1.00 80.88 89 ALA A N 1
ATOM 712 C CA . ALA A 1 89 ? 9.591 -0.567 -9.876 1.00 80.88 89 ALA A CA 1
ATOM 713 C C . ALA A 1 89 ? 10.396 0.616 -10.417 1.00 80.88 89 ALA A C 1
ATOM 715 O O . ALA A 1 89 ? 10.914 0.565 -11.532 1.00 80.88 89 ALA A O 1
ATOM 716 N N . ALA A 1 90 ? 10.522 1.666 -9.611 1.00 82.19 90 ALA A N 1
ATOM 717 C CA . ALA A 1 90 ? 11.546 2.675 -9.805 1.00 82.19 90 ALA A CA 1
ATOM 718 C C . ALA A 1 90 ? 12.909 2.025 -9.541 1.00 82.19 90 ALA A C 1
ATOM 720 O O . ALA A 1 90 ? 13.108 1.366 -8.513 1.00 82.19 90 ALA A O 1
ATOM 721 N N . ASN A 1 91 ? 13.817 2.177 -10.504 1.00 71.62 91 ASN A N 1
ATOM 722 C CA . ASN A 1 91 ? 15.117 1.530 -10.477 1.00 71.62 91 ASN A CA 1
ATOM 723 C C . ASN A 1 91 ? 16.065 2.322 -9.566 1.00 71.62 91 ASN A C 1
ATOM 725 O O . ASN A 1 91 ? 16.590 3.360 -9.963 1.00 71.62 91 ASN A O 1
ATOM 729 N N . ASP A 1 92 ? 16.242 1.847 -8.336 1.00 73.88 92 ASP A N 1
ATOM 730 C CA . ASP A 1 92 ? 17.251 2.331 -7.397 1.00 73.88 92 ASP A CA 1
ATOM 731 C C . ASP A 1 92 ? 18.178 1.145 -7.040 1.00 73.88 92 ASP A C 1
ATOM 733 O O . ASP A 1 92 ? 17.705 0.059 -6.683 1.00 73.88 92 ASP A O 1
ATOM 737 N N . PRO A 1 93 ? 19.510 1.315 -7.165 1.00 75.88 93 PRO A N 1
ATOM 738 C CA . PRO A 1 93 ? 20.476 0.228 -6.994 1.00 75.88 93 PRO A CA 1
ATOM 739 C C . PRO A 1 93 ? 20.533 -0.323 -5.560 1.00 75.88 93 PRO A C 1
ATOM 741 O O . PRO A 1 93 ? 21.023 -1.426 -5.336 1.00 75.88 93 PRO A O 1
ATOM 744 N N . SER A 1 94 ? 20.025 0.418 -4.574 1.00 79.38 94 SER A N 1
ATOM 745 C CA . SER A 1 94 ? 19.977 0.015 -3.166 1.00 79.38 94 SER A CA 1
ATOM 746 C C . SER A 1 94 ? 18.636 -0.617 -2.764 1.00 79.38 94 SER A C 1
ATOM 748 O O . SER A 1 94 ? 18.571 -1.435 -1.837 1.00 79.38 94 SER A O 1
ATOM 750 N N . LYS A 1 95 ? 17.549 -0.276 -3.465 1.00 79.00 95 LYS A N 1
ATOM 751 C CA . LYS A 1 95 ? 16.177 -0.699 -3.145 1.00 79.00 95 LYS A CA 1
ATOM 752 C C . LYS A 1 95 ? 15.270 -0.596 -4.369 1.00 79.00 95 LYS A C 1
ATOM 754 O O . LYS A 1 95 ? 15.332 0.376 -5.101 1.00 79.00 95 LYS A O 1
ATOM 759 N N . ALA A 1 96 ? 14.346 -1.531 -4.546 1.00 84.50 96 ALA A N 1
ATOM 760 C CA . ALA A 1 96 ? 13.250 -1.328 -5.489 1.00 84.50 96 ALA A CA 1
ATOM 761 C C . ALA A 1 96 ? 12.100 -0.606 -4.776 1.00 84.50 96 ALA A C 1
ATOM 763 O O . ALA A 1 96 ? 11.625 -1.071 -3.738 1.00 84.50 96 ALA A O 1
ATOM 764 N N . THR A 1 97 ? 11.651 0.522 -5.328 1.00 88.06 97 THR A N 1
ATOM 765 C CA . THR A 1 97 ? 10.466 1.240 -4.830 1.00 88.06 97 THR A CA 1
ATOM 766 C C . THR A 1 97 ? 9.340 1.083 -5.839 1.00 88.06 97 THR A C 1
ATOM 768 O O . THR A 1 97 ? 9.525 1.390 -7.011 1.00 88.06 97 THR A O 1
ATOM 771 N N . ARG A 1 98 ? 8.177 0.597 -5.409 1.00 89.25 98 ARG A N 1
ATOM 772 C CA . ARG A 1 98 ? 6.987 0.436 -6.255 1.00 89.25 98 ARG A CA 1
ATOM 773 C C . ARG A 1 98 ? 5.874 1.328 -5.730 1.00 89.25 98 ARG A C 1
ATOM 775 O O . ARG A 1 98 ? 5.670 1.377 -4.519 1.00 89.25 98 ARG A O 1
ATOM 782 N N . SER A 1 99 ? 5.157 2.014 -6.614 1.00 89.44 99 SER A N 1
ATOM 783 C CA . SER A 1 99 ? 3.912 2.680 -6.223 1.00 89.44 99 SER A CA 1
ATOM 784 C C . SER A 1 99 ? 2.850 1.637 -5.883 1.00 89.44 99 SER A C 1
ATOM 786 O O . SER A 1 99 ? 2.857 0.526 -6.417 1.00 89.44 99 SER A O 1
ATOM 788 N N . VAL A 1 100 ? 1.958 1.984 -4.966 1.00 91.81 100 VAL A N 1
ATOM 789 C CA . VAL A 1 100 ? 0.865 1.124 -4.519 1.00 91.81 100 VAL A CA 1
ATOM 790 C C . VAL A 1 100 ? -0.437 1.848 -4.826 1.00 91.81 100 VAL A C 1
ATOM 792 O O . VAL A 1 100 ? -0.611 2.996 -4.424 1.00 91.81 100 VAL A O 1
ATOM 795 N N . SER A 1 101 ? -1.345 1.194 -5.544 1.00 91.50 101 SER A N 1
ATOM 796 C CA . SER A 1 101 ? -2.639 1.769 -5.915 1.00 91.50 101 SER A CA 1
ATOM 797 C C . SER A 1 101 ? -3.774 0.782 -5.692 1.00 91.50 101 SER A C 1
ATOM 799 O O . SER A 1 101 ? -3.578 -0.432 -5.639 1.00 91.50 101 SER A O 1
ATOM 801 N N . LEU A 1 102 ? -4.991 1.306 -5.544 1.00 92.31 102 LEU A N 1
ATOM 802 C CA . LEU A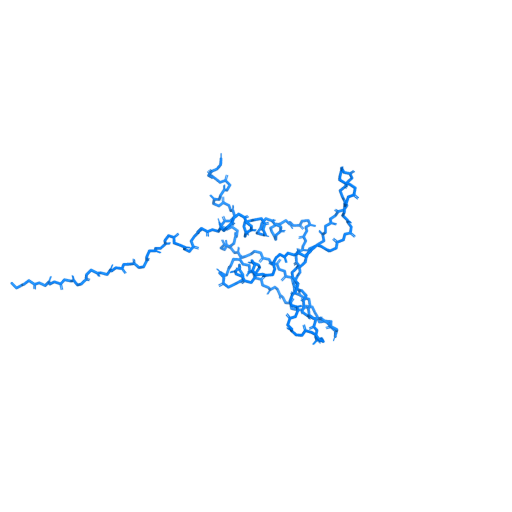 1 102 ? -6.179 0.463 -5.494 1.00 92.31 102 LEU A CA 1
ATOM 803 C C . LEU A 1 102 ? -6.517 -0.083 -6.878 1.00 92.31 102 LEU A C 1
ATOM 805 O O . LEU A 1 102 ? -6.540 0.667 -7.857 1.00 92.31 102 LEU A O 1
ATOM 809 N N . THR A 1 103 ? -6.919 -1.348 -6.924 1.00 93.44 103 THR A N 1
ATOM 810 C CA . THR A 1 103 ? -7.578 -1.916 -8.102 1.00 93.44 103 THR A CA 1
ATOM 811 C C . THR A 1 103 ? -9.043 -1.455 -8.164 1.00 93.44 103 THR A C 1
ATOM 813 O O . THR A 1 103 ? -9.586 -0.934 -7.178 1.00 93.44 103 THR A O 1
ATOM 816 N N . PRO A 1 104 ? -9.754 -1.665 -9.290 1.00 90.75 104 PRO A N 1
ATOM 817 C CA . PRO A 1 104 ? -11.200 -1.445 -9.345 1.00 90.75 104 PRO A CA 1
ATOM 818 C C . PRO A 1 104 ? -11.968 -2.227 -8.267 1.00 90.75 104 PRO A C 1
ATOM 820 O O . PRO A 1 104 ? -12.910 -1.698 -7.679 1.00 90.75 104 PRO A O 1
ATOM 823 N N . ALA A 1 105 ? -11.531 -3.452 -7.952 1.00 87.75 105 ALA A N 1
ATOM 824 C CA . ALA A 1 105 ? -12.120 -4.263 -6.889 1.00 87.75 105 ALA A CA 1
ATOM 825 C C . ALA A 1 105 ? -11.880 -3.646 -5.501 1.00 87.75 105 ALA A C 1
ATOM 827 O O . ALA A 1 105 ? -12.818 -3.554 -4.709 1.00 87.75 105 ALA A O 1
ATOM 828 N N . GLY A 1 106 ? -10.668 -3.144 -5.233 1.00 87.69 106 GLY A N 1
ATOM 829 C CA . GLY A 1 106 ? -10.349 -2.410 -4.004 1.00 87.69 106 GLY A CA 1
ATOM 830 C C . GLY A 1 106 ? -11.216 -1.165 -3.813 1.00 87.69 106 GLY A C 1
ATOM 831 O O . GLY A 1 106 ? -11.799 -0.971 -2.746 1.00 87.69 106 GLY A O 1
ATOM 832 N N . ARG A 1 107 ? -11.391 -0.365 -4.875 1.00 89.06 107 ARG A N 1
ATOM 833 C CA . ARG A 1 107 ? -12.290 0.806 -4.870 1.00 89.06 107 ARG A CA 1
ATOM 834 C C . ARG A 1 107 ? -13.750 0.421 -4.607 1.00 89.06 107 ARG A C 1
ATOM 836 O O . ARG A 1 107 ? -14.444 1.096 -3.844 1.00 89.06 107 ARG A O 1
ATOM 843 N N . ALA A 1 108 ? -14.220 -0.673 -5.202 1.00 86.56 108 ALA A N 1
ATOM 844 C CA . ALA A 1 108 ? -15.572 -1.177 -4.978 1.00 86.56 108 ALA A CA 1
ATOM 845 C C . ALA A 1 108 ? -15.772 -1.659 -3.527 1.00 86.56 108 ALA A C 1
ATOM 847 O O . ALA A 1 108 ? -16.789 -1.356 -2.911 1.00 86.56 108 ALA A O 1
ATOM 848 N N . CYS A 1 109 ? -14.790 -2.354 -2.945 1.00 84.94 109 CYS A N 1
ATOM 849 C CA . CYS A 1 109 ? -14.823 -2.759 -1.537 1.00 84.94 109 CYS A CA 1
ATOM 850 C C . CYS A 1 109 ? -14.889 -1.558 -0.586 1.00 84.94 109 CYS A C 1
ATOM 852 O O . CYS A 1 109 ? -15.648 -1.582 0.382 1.00 84.94 109 CYS A O 1
ATOM 854 N N . LEU A 1 110 ? -14.123 -0.503 -0.875 1.00 84.00 110 LEU A N 1
ATOM 855 C CA . LEU A 1 110 ? -14.111 0.712 -0.064 1.00 84.00 110 LEU A CA 1
ATOM 856 C C . LEU A 1 110 ? -15.454 1.464 -0.133 1.00 84.00 110 LEU A C 1
ATOM 858 O O . LEU A 1 110 ? -15.987 1.881 0.894 1.00 84.00 110 LEU A O 1
ATOM 862 N N . SER A 1 111 ? -16.028 1.592 -1.333 1.00 78.06 111 SER A N 1
ATOM 863 C CA . SER A 1 111 ? -17.296 2.306 -1.559 1.00 78.06 111 SER A CA 1
ATOM 864 C C . SER A 1 111 ? -18.524 1.571 -1.016 1.00 78.06 111 SER A C 1
ATOM 866 O O . SER A 1 111 ? -19.429 2.219 -0.494 1.00 78.06 111 SER A O 1
ATOM 868 N N . ARG A 1 112 ? -18.548 0.229 -1.035 1.00 67.38 112 ARG A N 1
ATOM 869 C CA . ARG A 1 112 ? -19.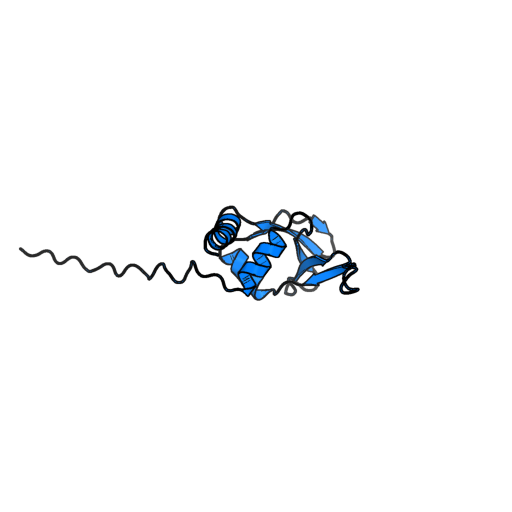666 -0.570 -0.491 1.00 67.38 112 ARG A CA 1
ATOM 870 C C . ARG A 1 112 ? -19.950 -0.312 0.990 1.00 67.38 112 ARG A C 1
ATOM 872 O O . ARG A 1 112 ? -21.079 -0.504 1.427 1.00 67.38 112 ARG A O 1
ATOM 879 N N . ARG A 1 113 ? -18.958 0.144 1.759 1.00 56.06 113 ARG A N 1
ATOM 880 C CA . ARG A 1 113 ? -19.128 0.472 3.182 1.00 56.06 113 ARG A CA 1
ATOM 881 C C . ARG A 1 113 ? -19.511 1.934 3.431 1.00 56.06 113 ARG A C 1
ATOM 883 O O . ARG A 1 113 ? -20.036 2.225 4.496 1.00 56.06 113 ARG A O 1
ATOM 890 N N . ALA A 1 114 ? -19.303 2.825 2.461 1.00 52.56 114 ALA A N 1
ATOM 891 C CA . ALA A 1 114 ? -19.780 4.208 2.543 1.00 52.56 114 ALA A CA 1
ATOM 892 C C . ALA A 1 114 ? -21.307 4.315 2.374 1.00 52.56 114 ALA A C 1
ATOM 894 O O . ALA A 1 114 ? -21.900 5.276 2.836 1.00 52.56 114 ALA A O 1
ATOM 895 N N . VAL A 1 115 ? -21.940 3.323 1.736 1.00 49.69 115 VAL A N 1
ATOM 896 C CA . VAL A 1 115 ? -23.397 3.283 1.492 1.00 49.69 115 VAL A CA 1
ATOM 897 C C . VAL A 1 115 ? -24.166 2.582 2.629 1.00 49.69 115 VAL A C 1
ATOM 899 O O . VAL A 1 115 ? -25.390 2.605 2.653 1.00 49.69 115 VAL A O 1
ATOM 902 N N . ALA A 1 116 ? -23.465 1.953 3.578 1.00 46.50 116 ALA A N 1
ATOM 903 C CA . ALA A 1 116 ? -24.060 1.164 4.663 1.00 46.50 116 ALA A CA 1
ATOM 904 C C . ALA A 1 116 ? -23.956 1.826 6.055 1.00 46.50 116 ALA A C 1
ATOM 906 O O . ALA A 1 116 ? -24.180 1.147 7.058 1.00 46.50 116 ALA A O 1
ATOM 907 N N . ALA A 1 117 ? -23.573 3.104 6.117 1.00 41.50 117 ALA A N 1
ATOM 908 C CA . ALA A 1 117 ? -23.490 3.917 7.332 1.00 41.50 117 ALA A CA 1
ATOM 909 C C . ALA A 1 117 ? -24.513 5.054 7.260 1.00 41.50 117 ALA A C 1
ATOM 911 O O . ALA A 1 117 ? -25.071 5.387 8.326 1.00 41.50 117 ALA A O 1
#

Radius of gyration: 19.28 Å; chains: 1; bounding box: 57×65×30 Å

Secondary structure (DSSP, 8-state):
------------TTSSS---HHHHHHHHHHH-TTS-EEEEEEGGGTT--EEEEEE--BTTTTB-SEEEEP-HHHHHHHHHTTSEEEEEEEE-SSEEEEEEEE-HHHHHHHHHHHS--